Protein AF-A0A2E7MUT1-F1 (afdb_monomer_lite)

Secondary structure (DSSP, 8-state):
--HHHHHHHHHHHHHHHHHHHHHHHHHHHHHH--S-HHHHHHHHHHHHHHHHHHIIIIIS-TTSS-HHHHHHHHHHHHHHHHHHHHHHHHHHHHHTT-

Foldseek 3Di:
DDPVVVVVLVVLLVVLVVVLVVLVVVLVVLVVDPPDDVVSVVVNVVSVVVSVVSCCCRVVCVPPDDPPSVVVVVVVVVVVCCVVVVVVVVVVVVVVVD

Sequence (98 aa):
MSPEEVKHHIKTYIIVFVALMFLTVVTVAISYLDIGVVPGIALGLFVASIKASLVACYFMHLIDERTTIYWTLIATAISFLILIFLPIGAMLAQARVY

Structure (mmCIF, N/CA/C/O backbone):
data_AF-A0A2E7MUT1-F1
#
_entry.id   AF-A0A2E7MUT1-F1
#
loop_
_atom_site.group_PDB
_atom_site.id
_atom_site.type_symbol
_atom_site.label_atom_id
_atom_site.label_alt_id
_atom_site.label_comp_id
_atom_site.label_asym_id
_atom_site.label_entity_id
_atom_site.label_seq_id
_atom_site.pdbx_PDB_ins_code
_atom_site.Cartn_x
_atom_site.Cartn_y
_atom_site.Cartn_z
_atom_site.occupancy
_atom_site.B_iso_or_equiv
_atom_site.auth_seq_id
_atom_site.auth_comp_id
_atom_site.auth_asym_id
_atom_site.auth_atom_id
_atom_site.pdbx_PDB_model_num
ATOM 1 N N . MET A 1 1 ? -19.866 0.295 28.276 1.00 48.03 1 MET A N 1
ATOM 2 C CA . MET A 1 1 ? -20.168 0.347 26.833 1.00 48.03 1 MET A CA 1
ATOM 3 C C . MET A 1 1 ? -21.605 -0.090 26.656 1.00 48.03 1 MET A C 1
ATOM 5 O O . MET A 1 1 ? -21.955 -1.181 27.096 1.00 48.03 1 MET A O 1
ATOM 9 N N . SER A 1 2 ? -22.444 0.798 26.131 1.00 52.97 2 SER A N 1
ATOM 10 C CA . SER A 1 2 ? -23.850 0.510 25.842 1.00 52.97 2 SER A CA 1
ATOM 11 C C . SER A 1 2 ? -23.944 -0.411 24.611 1.00 52.97 2 SER A C 1
ATOM 13 O O . SER A 1 2 ? -23.144 -0.251 23.687 1.00 52.97 2 SER A O 1
ATOM 15 N N . PRO A 1 3 ? -24.889 -1.369 24.541 1.00 61.84 3 PRO A N 1
ATOM 16 C CA . PRO A 1 3 ? -25.063 -2.246 23.374 1.00 61.84 3 PRO A CA 1
ATOM 17 C C . PRO A 1 3 ? -25.303 -1.500 22.042 1.00 61.84 3 PRO A C 1
ATOM 19 O O . PRO A 1 3 ? -25.060 -2.063 20.974 1.00 61.84 3 PRO A O 1
ATOM 22 N N . GLU A 1 4 ? -25.727 -0.234 22.095 1.00 62.22 4 GLU A N 1
ATOM 23 C CA . GLU A 1 4 ? -25.892 0.658 20.936 1.00 62.22 4 GLU A CA 1
ATOM 24 C C . GLU A 1 4 ? -24.546 1.047 20.285 1.00 62.22 4 GLU A C 1
ATOM 26 O O . GLU A 1 4 ? -24.435 1.072 19.059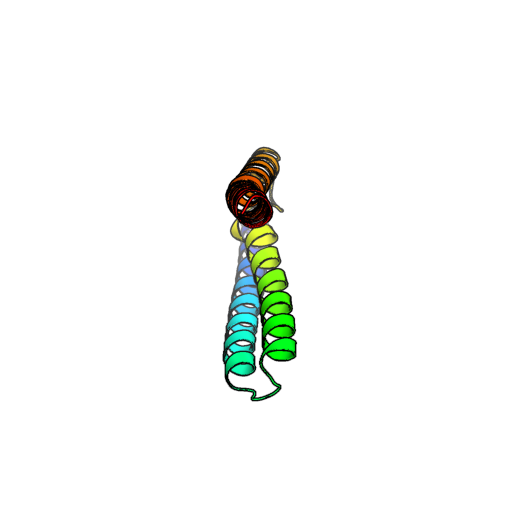 1.00 62.22 4 GLU A O 1
ATOM 31 N N . GLU A 1 5 ? -23.497 1.280 21.084 1.00 57.28 5 GLU A N 1
ATOM 32 C CA . GLU A 1 5 ? -22.176 1.725 20.605 1.00 57.28 5 GLU A CA 1
ATOM 33 C C . GLU A 1 5 ? -21.474 0.600 19.832 1.00 57.28 5 GLU A C 1
ATOM 35 O O . GLU A 1 5 ? -21.014 0.787 18.705 1.00 57.28 5 GLU A O 1
ATOM 40 N N . VAL A 1 6 ? -21.504 -0.621 20.377 1.00 60.62 6 VAL A N 1
ATOM 41 C CA . VAL A 1 6 ? -20.891 -1.819 19.774 1.00 60.62 6 VAL A CA 1
ATOM 42 C C . VAL A 1 6 ? -21.467 -2.115 18.384 1.00 60.62 6 VAL A C 1
ATOM 44 O O . VAL A 1 6 ? -20.737 -2.482 17.459 1.00 60.62 6 VAL A O 1
ATOM 47 N N . LYS A 1 7 ? -22.776 -1.908 18.196 1.00 61.44 7 LYS A N 1
ATOM 48 C CA . LYS A 1 7 ? -23.454 -2.124 16.910 1.00 61.44 7 LYS A CA 1
ATOM 49 C C . LYS A 1 7 ? -22.941 -1.187 15.812 1.00 61.44 7 LYS A C 1
ATOM 51 O O . LYS A 1 7 ? -22.894 -1.590 14.647 1.00 61.44 7 LYS A O 1
ATOM 56 N N . HIS A 1 8 ? -22.548 0.038 16.165 1.00 60.59 8 HIS A N 1
ATOM 57 C CA . HIS A 1 8 ? -22.056 1.022 15.203 1.00 60.59 8 HIS A CA 1
ATOM 58 C C . HIS A 1 8 ? -20.655 0.663 14.684 1.00 60.59 8 HIS A C 1
ATOM 60 O O . HIS A 1 8 ? -20.436 0.666 13.471 1.00 60.59 8 HIS A O 1
ATOM 66 N N . HIS A 1 9 ? -19.745 0.243 15.570 1.00 63.66 9 HIS A N 1
ATOM 67 C CA . HIS A 1 9 ? -18.396 -0.196 15.184 1.00 63.66 9 HIS A CA 1
ATOM 68 C C . HIS A 1 9 ? -18.431 -1.413 14.253 1.00 63.66 9 HIS A C 1
ATOM 70 O O . HIS A 1 9 ? -17.748 -1.430 13.229 1.00 63.66 9 HIS A O 1
ATOM 76 N N . ILE A 1 10 ? -19.292 -2.395 14.545 1.00 68.94 10 ILE A N 1
ATOM 77 C CA . ILE A 1 10 ? -19.442 -3.600 13.716 1.00 68.94 10 ILE A CA 1
ATOM 78 C C . ILE A 1 10 ? -19.966 -3.247 12.317 1.00 68.94 10 ILE A C 1
ATOM 80 O O . ILE A 1 10 ? -19.467 -3.768 11.318 1.00 68.94 10 ILE A O 1
ATOM 84 N N . LYS A 1 11 ? -20.946 -2.338 12.216 1.00 72.38 11 LYS A N 1
ATOM 85 C CA . LYS A 1 11 ? -21.522 -1.934 10.925 1.00 72.38 11 LYS A CA 1
ATOM 86 C C . LYS A 1 11 ? -20.484 -1.246 10.032 1.00 72.38 11 LYS A C 1
ATOM 88 O O . LYS A 1 11 ? -20.406 -1.556 8.843 1.00 72.38 11 LYS A O 1
ATOM 93 N N . THR A 1 12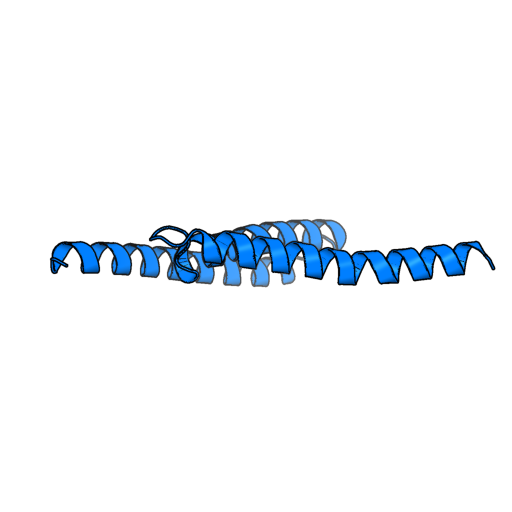 ? -19.665 -0.366 10.606 1.00 73.62 12 THR A N 1
ATOM 94 C CA . THR A 1 12 ? -18.560 0.292 9.895 1.00 73.62 12 THR A CA 1
ATOM 95 C C . THR A 1 12 ? -17.519 -0.724 9.428 1.00 73.62 12 THR A C 1
ATOM 97 O O . THR A 1 12 ? -17.124 -0.702 8.265 1.00 73.62 12 THR A O 1
ATOM 100 N N . TYR A 1 13 ? -17.140 -1.677 10.283 1.00 71.81 13 TYR A N 1
ATOM 101 C CA . TYR A 1 13 ? -16.170 -2.719 9.940 1.00 71.81 13 TYR A CA 1
ATOM 102 C C . TYR A 1 13 ? -16.637 -3.600 8.773 1.00 71.81 13 TYR A C 1
ATOM 104 O O . TYR A 1 13 ? -15.865 -3.894 7.861 1.00 71.81 13 TYR A O 1
ATOM 112 N N . ILE A 1 14 ? -17.923 -3.971 8.754 1.00 78.25 14 ILE A N 1
ATOM 113 C CA . ILE A 1 14 ? -18.518 -4.754 7.662 1.00 78.25 14 ILE A CA 1
ATOM 114 C C . ILE A 1 14 ? -18.548 -3.958 6.351 1.00 78.25 14 ILE A C 1
ATOM 116 O O . ILE A 1 14 ? -18.213 -4.509 5.304 1.00 78.25 14 ILE A O 1
ATOM 120 N N . ILE A 1 15 ? -18.897 -2.668 6.383 1.00 83.44 15 ILE A N 1
ATOM 121 C CA . ILE A 1 15 ? -18.882 -1.812 5.183 1.00 83.44 15 ILE A CA 1
ATOM 122 C C . ILE A 1 15 ? -17.475 -1.739 4.579 1.00 83.44 15 ILE A C 1
ATOM 124 O O . ILE A 1 15 ? -17.305 -1.905 3.371 1.00 83.44 15 ILE A O 1
ATOM 128 N N . VAL A 1 16 ? -16.459 -1.539 5.417 1.00 83.75 16 VAL A N 1
ATOM 129 C CA . VAL A 1 16 ? -15.056 -1.466 4.984 1.00 83.75 16 VAL A CA 1
ATOM 130 C C . VAL A 1 16 ? -14.592 -2.821 4.457 1.00 83.75 16 VAL A C 1
ATOM 132 O O . VAL A 1 16 ? -13.933 -2.876 3.424 1.00 83.75 16 VAL A O 1
ATOM 135 N N . PHE A 1 17 ? -14.968 -3.922 5.110 1.00 82.06 17 PHE A N 1
ATOM 136 C CA . PHE A 1 17 ? -14.657 -5.272 4.641 1.00 82.06 17 PHE A CA 1
ATOM 137 C C . PHE A 1 17 ? -15.205 -5.534 3.230 1.00 82.06 17 PHE A C 1
ATOM 139 O O . PHE A 1 17 ? -14.477 -6.017 2.361 1.00 82.06 17 PHE A O 1
ATOM 146 N N . VAL A 1 18 ? -16.460 -5.153 2.972 1.00 88.19 18 VAL A N 1
ATOM 147 C CA . VAL A 1 18 ? -17.074 -5.267 1.641 1.00 88.19 18 VAL A CA 1
ATOM 148 C C . VAL A 1 18 ? -16.360 -4.368 0.628 1.00 88.19 18 VAL A C 1
ATOM 150 O O . VAL A 1 18 ? -16.066 -4.818 -0.480 1.00 88.19 18 VAL A O 1
ATOM 153 N N . ALA A 1 19 ? -16.005 -3.135 1.006 1.00 88.31 19 ALA A N 1
ATOM 154 C CA . ALA A 1 19 ? -15.226 -2.243 0.148 1.00 88.31 19 ALA A CA 1
ATOM 155 C C . ALA A 1 19 ? -13.857 -2.851 -0.213 1.00 88.31 19 ALA A C 1
ATOM 157 O O . ALA A 1 19 ? -13.480 -2.875 -1.382 1.00 88.31 19 ALA A O 1
ATOM 158 N N . LEU A 1 20 ? -13.130 -3.416 0.754 1.00 87.56 20 LEU A N 1
ATOM 159 C CA . LEU A 1 20 ? -11.843 -4.082 0.522 1.00 87.56 20 LEU A CA 1
ATOM 160 C C . LEU A 1 20 ? -11.973 -5.301 -0.393 1.00 87.56 20 LEU A C 1
ATOM 162 O O . LEU A 1 20 ? -11.106 -5.530 -1.243 1.00 87.56 20 LEU A O 1
ATOM 166 N N . MET A 1 21 ? -13.042 -6.081 -0.238 1.00 88.00 21 MET A N 1
ATOM 167 C CA . MET A 1 21 ? -13.332 -7.213 -1.115 1.00 88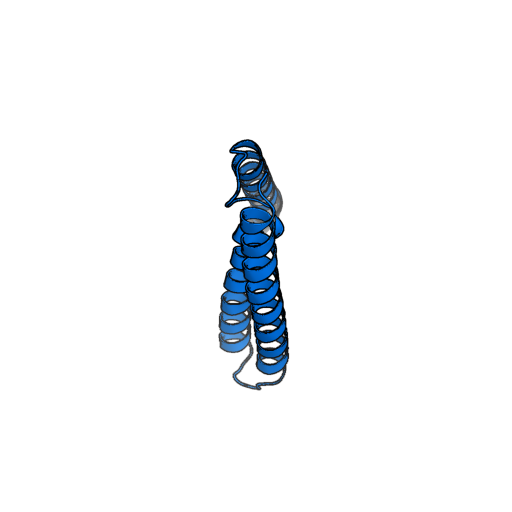.00 21 MET A CA 1
ATOM 168 C C . MET A 1 21 ? -13.562 -6.736 -2.553 1.00 88.00 21 MET A C 1
ATOM 170 O O . MET A 1 21 ? -12.930 -7.253 -3.473 1.00 88.00 21 MET A O 1
ATOM 174 N N . PHE A 1 22 ? -14.369 -5.688 -2.740 1.00 91.44 22 PHE A N 1
ATOM 175 C CA . PHE A 1 22 ? -14.593 -5.071 -4.046 1.00 91.44 22 PHE A CA 1
ATOM 176 C C . PHE A 1 22 ? -13.290 -4.547 -4.668 1.00 91.44 22 PHE A C 1
ATOM 178 O O . PHE A 1 22 ? -12.967 -4.907 -5.798 1.00 91.44 22 PHE A O 1
ATOM 185 N N . LEU A 1 23 ? -12.484 -3.785 -3.918 1.00 88.00 23 LEU A N 1
ATOM 186 C CA . LEU A 1 23 ? -11.185 -3.292 -4.393 1.00 88.00 23 LEU A CA 1
ATOM 187 C C . LEU A 1 23 ? -10.241 -4.437 -4.792 1.00 88.00 23 LEU A C 1
ATOM 189 O O . LEU A 1 23 ? -9.466 -4.293 -5.731 1.00 88.00 23 LEU A O 1
ATOM 193 N N . THR A 1 24 ? -10.319 -5.587 -4.118 1.00 89.69 24 THR A N 1
ATOM 194 C CA . THR A 1 24 ? -9.518 -6.771 -4.467 1.00 89.69 24 THR A CA 1
ATOM 195 C C . THR A 1 24 ? -9.928 -7.346 -5.820 1.00 89.69 24 THR A C 1
ATOM 197 O O . THR A 1 24 ? -9.068 -7.620 -6.658 1.00 89.69 24 THR A O 1
ATOM 200 N N . VAL A 1 25 ? -11.232 -7.474 -6.068 1.00 91.69 25 VAL A N 1
ATOM 201 C CA . VAL A 1 25 ? -11.746 -7.900 -7.377 1.00 91.69 25 VAL A CA 1
ATOM 202 C C . VAL A 1 25 ? -11.311 -6.916 -8.461 1.00 91.69 25 VAL A C 1
ATOM 204 O O . VAL A 1 25 ? -10.839 -7.342 -9.511 1.00 91.69 25 VAL A O 1
ATOM 207 N N . VAL A 1 26 ? -11.371 -5.610 -8.182 1.00 88.00 26 VAL A N 1
ATOM 208 C CA . VAL A 1 26 ? -10.903 -4.566 -9.105 1.00 88.00 26 VAL A CA 1
ATOM 209 C C . VAL A 1 26 ? -9.410 -4.716 -9.411 1.00 88.00 26 VAL A C 1
ATOM 211 O O . VAL A 1 26 ? -9.040 -4.683 -10.579 1.00 88.00 26 VAL A O 1
ATOM 214 N N . THR A 1 27 ? -8.545 -4.947 -8.416 1.00 87.69 27 THR A N 1
ATOM 215 C CA . THR A 1 27 ? -7.105 -5.159 -8.676 1.00 87.69 27 THR A CA 1
ATOM 216 C C . THR A 1 27 ? -6.830 -6.386 -9.539 1.00 87.69 27 THR A C 1
ATOM 218 O O . THR A 1 27 ? -5.978 -6.338 -10.422 1.00 87.69 27 THR A O 1
ATOM 221 N N . VAL A 1 28 ? -7.576 -7.471 -9.324 1.00 88.31 28 VAL A N 1
ATOM 222 C CA . VAL A 1 28 ? -7.458 -8.685 -10.137 1.00 88.31 28 VAL A CA 1
ATOM 223 C C . VAL A 1 28 ? -7.956 -8.422 -11.561 1.00 88.31 28 VAL A C 1
ATOM 225 O O . VAL A 1 28 ? -7.293 -8.812 -12.514 1.00 88.31 28 VAL A O 1
ATOM 228 N N . ALA A 1 29 ? -9.063 -7.693 -11.726 1.00 86.94 29 ALA A N 1
ATOM 229 C CA . ALA A 1 29 ? -9.587 -7.308 -13.036 1.00 86.94 29 ALA A CA 1
ATOM 230 C C . ALA A 1 29 ? -8.619 -6.402 -13.814 1.00 86.94 29 ALA A C 1
ATOM 232 O O . ALA A 1 29 ? -8.420 -6.610 -15.007 1.00 86.94 29 ALA A O 1
ATOM 233 N N . ILE A 1 30 ? -7.965 -5.449 -13.140 1.00 84.38 30 ILE A N 1
ATOM 234 C CA . ILE A 1 30 ? -6.916 -4.609 -13.741 1.00 84.38 30 ILE A CA 1
ATOM 235 C C . ILE A 1 30 ? -5.763 -5.473 -14.261 1.00 84.38 30 ILE A C 1
ATOM 237 O O . ILE A 1 30 ? -5.256 -5.198 -15.341 1.00 84.38 30 ILE A O 1
ATOM 241 N N . SER A 1 31 ? -5.394 -6.546 -13.553 1.00 81.38 31 SER A N 1
ATOM 242 C CA . SER A 1 31 ? -4.353 -7.477 -14.011 1.00 81.38 31 SER A CA 1
ATOM 243 C C . SER A 1 31 ? -4.741 -8.283 -15.259 1.00 81.38 31 SER A C 1
ATOM 245 O O . SER A 1 31 ? -3.852 -8.841 -15.897 1.00 81.38 31 SER A O 1
ATOM 247 N N . TYR A 1 32 ? -6.032 -8.375 -15.593 1.00 83.31 32 TYR A N 1
ATOM 248 C CA . TYR A 1 32 ? -6.519 -9.026 -16.815 1.00 83.31 32 TYR A CA 1
ATOM 249 C C . TYR A 1 32 ? -6.755 -8.046 -17.969 1.00 83.31 32 TYR A C 1
ATOM 251 O O . TYR A 1 32 ? -6.910 -8.474 -19.111 1.00 83.31 32 TYR A O 1
ATOM 259 N N . LEU A 1 33 ? -6.810 -6.741 -17.692 1.00 81.56 33 LEU A N 1
ATOM 260 C CA . LEU A 1 33 ? -6.941 -5.722 -18.724 1.00 81.56 33 LEU A CA 1
ATOM 261 C C . LEU A 1 33 ? -5.581 -5.498 -19.386 1.00 81.56 33 LEU A C 1
ATOM 263 O O . LEU A 1 33 ? -4.627 -5.061 -18.746 1.00 81.56 33 LEU A O 1
ATOM 267 N N . ASP A 1 34 ? -5.510 -5.734 -20.692 1.00 76.19 34 ASP A N 1
ATOM 268 C CA . ASP A 1 34 ? -4.295 -5.544 -21.489 1.00 76.19 34 ASP A CA 1
ATOM 269 C C . ASP A 1 34 ? -4.138 -4.068 -21.915 1.00 76.19 34 ASP A C 1
ATOM 271 O O . ASP A 1 34 ? -4.068 -3.708 -23.087 1.00 76.19 34 ASP A O 1
ATOM 275 N N . ILE A 1 35 ? -4.167 -3.171 -20.926 1.00 73.94 35 ILE A N 1
ATOM 276 C CA . ILE A 1 35 ? -4.038 -1.709 -21.085 1.00 73.94 35 ILE A CA 1
ATOM 277 C C . ILE A 1 35 ? -2.576 -1.259 -21.248 1.00 73.94 35 ILE A C 1
ATOM 279 O O . ILE A 1 35 ? -2.310 -0.070 -21.421 1.00 73.94 35 ILE A O 1
ATOM 283 N N . GLY A 1 36 ? -1.630 -2.204 -21.230 1.00 78.12 36 GLY A N 1
ATOM 284 C CA . GLY A 1 36 ? -0.189 -1.972 -21.280 1.00 78.12 36 GLY A CA 1
ATOM 285 C C . GLY A 1 36 ? 0.467 -1.991 -19.896 1.00 78.12 36 GLY A C 1
ATOM 286 O O . GLY A 1 36 ? -0.123 -1.596 -18.891 1.00 78.12 36 GLY A O 1
ATOM 287 N N . VAL A 1 37 ? 1.727 -2.436 -19.850 1.00 78.50 37 VAL A N 1
ATOM 288 C CA . VAL A 1 37 ? 2.470 -2.704 -18.602 1.00 78.50 37 VAL A CA 1
ATOM 289 C C . VAL A 1 37 ? 2.555 -1.470 -17.698 1.00 78.50 37 VAL A C 1
ATOM 291 O O . VAL A 1 37 ? 2.243 -1.540 -16.514 1.00 78.50 37 VAL A O 1
ATOM 294 N N . VAL A 1 38 ? 2.936 -0.316 -18.249 1.00 84.00 38 VAL A N 1
ATOM 295 C CA . VAL A 1 38 ? 3.129 0.925 -17.478 1.00 84.00 38 VAL A CA 1
ATOM 296 C C . VAL A 1 38 ? 1.816 1.473 -16.887 1.00 84.00 38 VAL A C 1
ATOM 298 O O . VAL A 1 38 ? 1.758 1.656 -15.668 1.00 84.00 38 VAL A O 1
ATOM 301 N N . PRO A 1 39 ? 0.749 1.719 -17.676 1.00 85.12 39 PRO A N 1
ATOM 302 C CA . PRO A 1 39 ? -0.522 2.198 -17.126 1.00 85.12 39 PRO A CA 1
ATOM 303 C C . PRO A 1 39 ? -1.211 1.159 -16.229 1.00 85.12 39 PRO A C 1
ATOM 305 O O . PRO A 1 39 ? -1.822 1.550 -15.236 1.00 85.12 39 PRO A O 1
ATOM 308 N N . GLY A 1 40 ? -1.064 -0.143 -16.506 1.00 85.38 40 GLY A N 1
ATOM 309 C CA . GLY A 1 40 ? -1.566 -1.216 -15.642 1.00 85.38 40 GLY A CA 1
ATOM 310 C C . GLY A 1 40 ? -0.905 -1.221 -14.259 1.00 85.38 40 GLY A C 1
ATOM 311 O O . GLY A 1 40 ? -1.601 -1.291 -13.246 1.00 85.38 40 GLY A O 1
ATOM 312 N N . ILE A 1 41 ? 0.423 -1.049 -14.196 1.00 86.88 41 ILE A N 1
ATOM 313 C CA . ILE A 1 41 ? 1.158 -0.914 -12.927 1.00 86.88 41 ILE A CA 1
ATOM 314 C C . ILE A 1 41 ? 0.723 0.349 -12.173 1.00 86.88 41 ILE A C 1
ATOM 316 O O . ILE A 1 41 ? 0.481 0.283 -10.968 1.00 86.88 41 ILE A O 1
ATOM 320 N N . ALA A 1 42 ? 0.586 1.489 -12.860 1.00 88.38 42 ALA A N 1
ATOM 321 C CA . ALA A 1 42 ? 0.169 2.742 -12.229 1.00 88.38 42 ALA A CA 1
ATOM 322 C C . ALA A 1 42 ? -1.239 2.639 -11.612 1.00 88.38 42 ALA A C 1
ATOM 324 O O . ALA A 1 42 ? -1.439 3.008 -10.453 1.00 88.38 42 ALA A O 1
ATOM 325 N N . LEU A 1 43 ? -2.202 2.077 -12.352 1.00 87.88 43 LEU A N 1
ATOM 326 C CA . LEU A 1 43 ? -3.557 1.808 -11.859 1.00 87.88 43 LEU A CA 1
ATOM 327 C C . LEU A 1 43 ? -3.562 0.794 -10.710 1.00 87.88 43 LEU A C 1
ATOM 329 O O . LEU A 1 43 ? -4.238 1.008 -9.704 1.00 87.88 43 LEU A O 1
ATOM 333 N N . GLY A 1 44 ? -2.784 -0.284 -10.827 1.00 87.56 44 GLY A N 1
ATOM 334 C CA . GLY A 1 44 ? -2.647 -1.297 -9.783 1.00 87.56 44 GLY A CA 1
ATOM 335 C C . GLY A 1 44 ? -2.117 -0.716 -8.471 1.00 87.56 44 GLY A C 1
ATOM 336 O O . GLY A 1 44 ? -2.709 -0.944 -7.416 1.00 87.56 44 GLY A O 1
ATOM 337 N N . LEU A 1 45 ? -1.056 0.096 -8.532 1.00 88.69 45 LEU A N 1
ATOM 338 C CA . LEU A 1 45 ? -0.487 0.789 -7.370 1.00 88.69 45 LEU A CA 1
ATOM 339 C C . LEU A 1 45 ? -1.464 1.791 -6.750 1.00 88.69 45 LEU A C 1
ATOM 341 O O . LEU A 1 45 ? -1.535 1.903 -5.524 1.00 88.69 45 LEU A O 1
ATOM 345 N N . PHE A 1 46 ? -2.241 2.494 -7.575 1.00 90.81 46 PHE A N 1
ATOM 346 C CA . PHE A 1 46 ? -3.261 3.422 -7.096 1.00 90.81 46 PHE A CA 1
ATOM 347 C C . PHE A 1 46 ? -4.343 2.695 -6.286 1.00 90.81 46 PHE A C 1
ATOM 349 O O . PHE A 1 46 ? -4.603 3.052 -5.135 1.00 90.81 46 PHE A O 1
ATOM 356 N N . VAL A 1 47 ? -4.919 1.620 -6.834 1.00 89.94 47 VAL A N 1
ATOM 357 C CA . VAL A 1 47 ? -5.946 0.837 -6.128 1.00 89.94 47 VAL A CA 1
ATOM 358 C C . VAL A 1 47 ? -5.362 0.143 -4.892 1.00 89.94 47 VAL A C 1
ATOM 360 O O . VAL A 1 47 ? -6.004 0.120 -3.838 1.00 89.94 47 VAL A O 1
ATOM 363 N N . ALA A 1 48 ? -4.129 -0.367 -4.975 1.00 88.00 48 ALA A N 1
ATOM 364 C CA . ALA A 1 48 ? -3.432 -0.964 -3.837 1.00 88.00 48 ALA A CA 1
ATOM 365 C C . ALA A 1 48 ? -3.218 0.040 -2.691 1.00 88.00 48 ALA A C 1
ATOM 367 O O . ALA A 1 48 ? -3.431 -0.314 -1.531 1.00 88.00 48 ALA A O 1
ATOM 368 N N . SER A 1 49 ? -2.872 1.293 -3.006 1.00 87.88 49 SER A N 1
ATOM 369 C CA . SER A 1 49 ? -2.703 2.361 -2.010 1.00 87.88 49 SER A CA 1
ATOM 370 C C . SER A 1 49 ? -4.011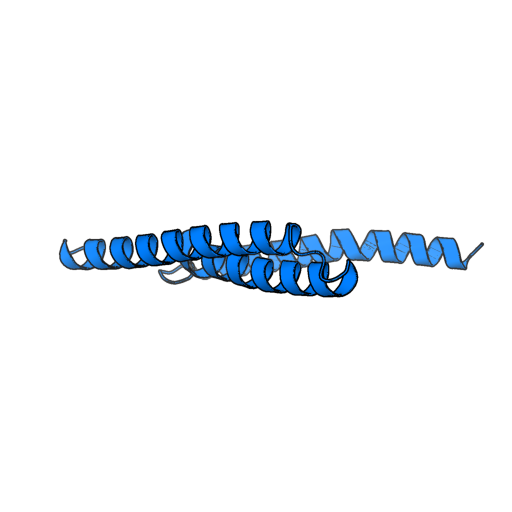 2.658 -1.280 1.00 87.88 49 SER A C 1
ATOM 372 O O . SER A 1 49 ? -4.031 2.690 -0.052 1.00 87.88 49 SER A O 1
ATOM 374 N N . ILE A 1 50 ? -5.127 2.776 -2.011 1.00 88.81 50 ILE A N 1
ATOM 375 C CA . ILE A 1 50 ? -6.452 2.985 -1.405 1.00 88.81 50 ILE A CA 1
ATOM 376 C C . ILE A 1 50 ? -6.809 1.812 -0.484 1.00 88.81 50 ILE A C 1
ATOM 378 O O . ILE A 1 50 ? -7.214 2.019 0.660 1.00 88.81 50 ILE A O 1
ATOM 382 N N . LYS A 1 51 ? -6.615 0.571 -0.947 1.00 86.56 51 LYS A N 1
ATOM 383 C CA . LYS A 1 51 ? -6.884 -0.630 -0.147 1.00 86.56 51 LYS A CA 1
ATOM 384 C C . LYS A 1 51 ? -6.057 -0.641 1.145 1.00 86.56 51 LYS A C 1
ATOM 386 O O . LYS A 1 51 ? -6.610 -0.893 2.214 1.00 86.56 51 LYS A O 1
ATOM 391 N N . ALA A 1 52 ? -4.762 -0.330 1.061 1.00 83.81 52 ALA A N 1
ATOM 392 C CA . ALA A 1 52 ? -3.873 -0.249 2.218 1.00 83.81 52 ALA A CA 1
ATOM 393 C C . ALA A 1 52 ? -4.314 0.837 3.214 1.00 83.81 52 ALA A C 1
ATOM 395 O O . ALA A 1 52 ? -4.332 0.582 4.417 1.00 83.81 52 ALA A O 1
ATOM 396 N N . SER A 1 53 ? -4.748 2.008 2.731 1.00 83.12 53 SER A N 1
ATOM 397 C CA . SER A 1 53 ? -5.285 3.075 3.583 1.00 83.12 53 SER A CA 1
ATOM 398 C C . SER A 1 53 ? -6.574 2.667 4.298 1.00 83.12 53 SER A C 1
ATOM 400 O O . SER A 1 53 ? -6.702 2.935 5.489 1.00 83.12 53 SER A O 1
ATOM 402 N N . LEU A 1 54 ? -7.513 1.978 3.630 1.00 81.50 54 LEU A N 1
ATOM 403 C CA . LEU A 1 54 ? -8.722 1.472 4.297 1.00 81.50 54 LEU A CA 1
ATOM 404 C C . LEU A 1 54 ? -8.387 0.436 5.382 1.00 81.50 54 LEU A C 1
ATOM 406 O O . LEU A 1 54 ? -8.971 0.481 6.463 1.00 81.50 54 LEU A O 1
ATOM 410 N N . VAL A 1 55 ? -7.437 -0.472 5.129 1.00 82.69 55 VAL A N 1
ATOM 411 C CA . VAL A 1 55 ? -6.979 -1.437 6.146 1.00 82.69 55 VAL A CA 1
ATOM 412 C C . VAL A 1 55 ? -6.348 -0.708 7.335 1.00 82.69 55 VAL A C 1
ATOM 414 O O . VAL A 1 55 ? -6.707 -0.991 8.476 1.00 82.69 55 VAL A O 1
ATOM 417 N N . ALA A 1 56 ? -5.464 0.261 7.088 1.00 77.06 56 ALA A N 1
ATOM 418 C CA . ALA A 1 56 ? -4.820 1.029 8.149 1.00 77.06 56 ALA A CA 1
ATOM 419 C C . ALA A 1 56 ? -5.843 1.827 8.977 1.00 77.06 56 ALA A C 1
ATOM 421 O O . ALA A 1 56 ? -5.877 1.706 10.196 1.00 77.06 56 ALA A O 1
ATOM 422 N N . CYS A 1 57 ? -6.731 2.589 8.337 1.00 72.25 57 CYS A N 1
ATOM 423 C CA . CYS A 1 57 ? -7.685 3.442 9.047 1.00 72.25 57 CYS A CA 1
ATOM 424 C C . CYS A 1 57 ? -8.725 2.655 9.860 1.00 72.25 57 CYS A C 1
ATOM 426 O O . CYS A 1 57 ? -9.077 3.082 10.958 1.00 72.25 57 CYS A O 1
ATOM 428 N N . TYR A 1 58 ? -9.219 1.523 9.344 1.00 70.62 58 TYR A N 1
ATOM 429 C CA . TYR A 1 58 ? -10.361 0.821 9.941 1.00 70.62 58 TYR A CA 1
ATOM 430 C C . TYR A 1 58 ? -10.005 -0.480 10.664 1.00 70.62 58 TYR A C 1
ATOM 432 O O . TYR A 1 58 ? -10.573 -0.736 11.719 1.00 70.62 58 TYR A O 1
ATOM 440 N N . PHE A 1 59 ? -9.083 -1.297 10.140 1.00 65.12 59 PHE A N 1
ATOM 441 C CA . PHE A 1 59 ? -8.733 -2.595 10.742 1.00 65.12 59 PHE A CA 1
ATOM 442 C C . PHE A 1 59 ? -7.603 -2.492 11.769 1.00 65.12 59 PHE A C 1
ATOM 444 O O . PHE A 1 59 ? -7.568 -3.270 12.718 1.00 65.12 59 PHE A O 1
ATOM 451 N N . MET A 1 60 ? -6.691 -1.527 11.616 1.00 64.94 60 MET A N 1
ATOM 452 C CA . MET A 1 60 ? -5.612 -1.281 12.587 1.00 64.94 60 MET A CA 1
ATOM 453 C C . MET A 1 60 ? -6.013 -0.321 13.720 1.00 64.94 60 MET A C 1
ATOM 455 O O . MET A 1 60 ? -5.146 0.232 14.390 1.00 64.94 60 MET A O 1
ATOM 459 N N . HIS A 1 61 ? -7.318 -0.144 13.963 1.00 60.00 61 HIS A N 1
ATOM 460 C CA . HIS A 1 61 ? -7.854 0.614 15.106 1.00 60.00 61 HIS A CA 1
ATOM 461 C C . HIS A 1 61 ? -7.417 2.095 15.158 1.00 60.00 61 HIS A C 1
ATOM 463 O O . HIS A 1 61 ? -7.490 2.727 16.205 1.00 60.00 61 HIS A O 1
ATOM 469 N N . LEU A 1 62 ? -6.989 2.684 14.031 1.00 57.53 62 LEU A N 1
ATOM 470 C CA . LEU A 1 62 ? -6.508 4.075 13.968 1.00 57.53 62 LEU A CA 1
ATOM 471 C C . LEU A 1 62 ? -7.582 5.110 14.348 1.00 57.53 62 LEU A C 1
ATOM 473 O O . LEU A 1 62 ? -7.247 6.194 14.820 1.00 57.53 62 LEU A O 1
ATOM 477 N N . ILE A 1 63 ? -8.857 4.792 14.110 1.00 52.28 63 ILE A N 1
ATOM 478 C CA . ILE A 1 63 ? -9.981 5.717 14.302 1.00 52.28 63 ILE A CA 1
ATOM 479 C C . ILE A 1 63 ? -10.546 5.708 15.731 1.00 52.28 63 ILE A C 1
ATOM 481 O O . ILE A 1 63 ? -11.280 6.619 16.095 1.00 52.28 63 ILE A O 1
ATOM 485 N N . ASP A 1 64 ? -10.198 4.699 16.532 1.00 55.84 64 ASP A N 1
ATOM 486 C CA . ASP A 1 64 ? -10.851 4.389 17.812 1.00 55.84 64 ASP A CA 1
ATOM 487 C C . ASP A 1 64 ? -9.849 4.410 18.990 1.00 55.84 64 ASP A C 1
ATOM 489 O O . ASP A 1 64 ? -10.057 3.777 20.012 1.00 55.84 64 ASP A O 1
ATOM 493 N N . GLU A 1 65 ? -8.783 5.217 18.848 1.00 51.69 65 GLU A N 1
ATOM 494 C CA . GLU A 1 65 ? -7.746 5.563 19.843 1.00 51.69 65 GLU A CA 1
ATOM 495 C C . GLU A 1 65 ? -6.428 4.754 19.774 1.00 51.69 65 GLU A C 1
ATOM 497 O O . GLU A 1 65 ? -6.416 3.554 19.518 1.00 51.69 65 GLU A O 1
ATOM 502 N N . ARG A 1 66 ? -5.319 5.459 20.106 1.00 54.75 66 ARG A N 1
ATOM 503 C CA . ARG A 1 66 ? -3.914 5.048 20.400 1.00 54.75 66 ARG A CA 1
ATOM 504 C C . ARG A 1 66 ? -2.884 5.590 19.388 1.00 54.75 66 ARG A C 1
ATOM 506 O O . ARG A 1 66 ? -2.375 4.873 18.531 1.00 54.75 66 ARG A O 1
ATOM 513 N N . THR A 1 67 ? -2.474 6.848 19.597 1.00 57.41 67 THR A N 1
ATOM 514 C CA . THR A 1 67 ? -1.312 7.549 18.994 1.00 57.41 67 THR A CA 1
ATOM 515 C C . THR A 1 67 ? -0.069 6.666 18.772 1.00 57.41 67 THR A C 1
ATOM 517 O O . THR A 1 67 ? 0.656 6.850 17.796 1.00 57.41 67 THR A O 1
ATOM 520 N N . THR A 1 68 ? 0.168 5.669 19.629 1.00 59.66 68 THR A N 1
ATOM 521 C CA . THR A 1 68 ? 1.261 4.688 19.517 1.00 59.66 68 THR A CA 1
ATOM 522 C C . THR A 1 68 ? 1.236 3.873 18.216 1.00 59.66 68 THR A C 1
ATOM 524 O O . THR A 1 68 ? 2.297 3.574 17.665 1.00 59.66 68 THR A O 1
ATOM 527 N N . ILE A 1 69 ? 0.055 3.531 17.685 1.00 69.19 69 ILE A N 1
ATOM 528 C CA . ILE A 1 69 ? -0.045 2.784 16.422 1.00 69.19 69 ILE A CA 1
ATOM 529 C C . ILE A 1 69 ? 0.432 3.656 15.258 1.00 69.19 69 ILE A C 1
ATOM 531 O O . ILE A 1 69 ? 1.220 3.194 14.444 1.00 69.19 69 ILE A O 1
ATOM 535 N N . TYR A 1 70 ? 0.065 4.939 15.223 1.00 69.19 70 TYR A N 1
ATOM 536 C CA . TYR A 1 70 ? 0.517 5.857 14.171 1.00 69.19 70 TYR A CA 1
ATOM 537 C C . TYR A 1 70 ? 2.045 6.029 14.178 1.00 69.19 70 TYR A C 1
ATOM 539 O O . TYR A 1 70 ? 2.687 5.985 13.130 1.00 69.19 70 TYR A O 1
ATOM 547 N N . TRP A 1 71 ? 2.643 6.140 15.370 1.00 71.25 71 TRP A N 1
ATOM 548 C CA . TRP A 1 71 ? 4.098 6.208 15.537 1.00 71.25 71 TRP A CA 1
ATOM 549 C C . TRP A 1 71 ? 4.816 4.937 15.080 1.00 71.25 71 TRP A C 1
ATOM 551 O O . TRP A 1 71 ? 5.828 5.031 14.391 1.00 71.25 71 TRP A O 1
ATOM 561 N N . THR A 1 72 ? 4.302 3.755 15.428 1.00 73.44 72 THR A N 1
ATOM 562 C CA . THR A 1 72 ? 4.899 2.477 14.995 1.00 73.44 72 THR A CA 1
ATOM 563 C C . THR A 1 72 ? 4.734 2.241 13.492 1.00 73.44 72 THR A C 1
ATOM 565 O O . THR A 1 72 ? 5.662 1.745 12.853 1.00 73.44 72 THR A O 1
ATOM 568 N N . LEU A 1 73 ? 3.615 2.669 12.899 1.00 76.94 73 LEU A N 1
ATOM 569 C CA . LEU A 1 73 ? 3.389 2.660 11.449 1.00 76.94 73 LEU A CA 1
ATOM 570 C C . LEU A 1 73 ? 4.375 3.576 10.718 1.00 76.94 73 LEU A C 1
ATOM 572 O O . LEU A 1 73 ? 5.016 3.141 9.764 1.00 76.94 73 LEU A O 1
ATOM 576 N N . ILE A 1 74 ? 4.552 4.814 11.195 1.00 78.81 74 ILE A N 1
ATOM 577 C CA . ILE A 1 74 ? 5.533 5.759 10.644 1.00 78.81 74 ILE A CA 1
ATOM 578 C C . ILE A 1 74 ? 6.953 5.211 10.792 1.00 78.81 74 ILE A C 1
ATOM 580 O O . ILE A 1 74 ? 7.707 5.221 9.823 1.00 78.81 74 ILE A O 1
ATOM 584 N N . ALA A 1 75 ? 7.318 4.705 11.973 1.00 82.88 75 ALA A N 1
ATOM 585 C CA . ALA A 1 75 ? 8.641 4.133 12.207 1.00 82.88 75 ALA A CA 1
ATOM 586 C C . ALA A 1 75 ? 8.914 2.965 11.248 1.00 82.88 75 ALA A C 1
ATOM 588 O O . ALA A 1 75 ? 9.967 2.919 10.620 1.00 82.88 75 ALA A O 1
ATOM 589 N N . THR A 1 76 ? 7.935 2.076 11.062 1.00 83.31 76 THR A N 1
ATOM 590 C CA . THR A 1 76 ? 8.048 0.935 10.146 1.00 83.31 76 THR A CA 1
ATOM 591 C C . THR A 1 76 ? 8.142 1.391 8.690 1.00 83.31 76 THR A C 1
ATOM 593 O O . THR A 1 76 ? 8.974 0.875 7.949 1.00 83.31 76 THR A O 1
ATOM 596 N N . ALA A 1 77 ? 7.354 2.388 8.275 1.00 84.38 77 ALA A N 1
ATOM 597 C CA . ALA A 1 77 ? 7.423 2.960 6.931 1.00 84.38 77 ALA A CA 1
ATOM 598 C C . ALA A 1 77 ? 8.790 3.608 6.656 1.00 84.38 77 ALA A C 1
ATOM 600 O O . ALA A 1 77 ? 9.383 3.371 5.606 1.00 84.38 77 ALA A O 1
ATOM 601 N N . ILE A 1 78 ? 9.329 4.370 7.613 1.00 88.06 78 ILE A N 1
ATOM 602 C CA . ILE A 1 78 ? 10.664 4.974 7.510 1.00 88.06 78 ILE A CA 1
ATOM 603 C C . ILE A 1 78 ? 11.737 3.885 7.428 1.00 88.06 78 ILE A C 1
ATOM 605 O O . ILE A 1 78 ? 12.568 3.920 6.522 1.00 88.06 78 ILE A O 1
ATOM 609 N N . SER A 1 79 ? 11.711 2.893 8.323 1.00 85.31 79 SER A N 1
ATOM 610 C CA . SER A 1 79 ? 12.656 1.771 8.289 1.00 85.31 79 SER A CA 1
ATOM 611 C C . SER A 1 79 ? 12.584 1.002 6.969 1.00 85.31 79 SER A C 1
ATOM 613 O O . SER A 1 79 ? 13.623 0.660 6.409 1.00 85.31 79 SER A O 1
ATOM 615 N N . PHE A 1 80 ? 11.383 0.777 6.434 1.00 88.94 80 PHE A N 1
ATOM 616 C CA . PHE A 1 80 ? 11.181 0.117 5.147 1.00 88.94 80 PHE A CA 1
ATOM 617 C C . PHE A 1 80 ? 11.776 0.921 3.984 1.00 88.94 80 PHE A C 1
ATOM 619 O O . PHE A 1 80 ? 12.487 0.361 3.151 1.00 88.94 80 PHE A O 1
ATOM 626 N N . LEU A 1 81 ? 11.556 2.241 3.952 1.00 89.06 81 LEU A N 1
ATOM 627 C CA . LEU A 1 81 ? 12.155 3.115 2.941 1.00 89.06 81 LEU A CA 1
ATOM 628 C C . LEU A 1 81 ? 13.683 3.115 3.041 1.00 89.06 81 LEU A C 1
ATOM 630 O O . LEU A 1 81 ? 14.352 2.971 2.023 1.00 89.06 81 LEU A O 1
ATOM 634 N N . ILE A 1 82 ? 14.249 3.205 4.248 1.00 89.25 82 ILE A N 1
ATOM 635 C CA . ILE A 1 82 ? 15.704 3.128 4.445 1.00 89.25 82 ILE A CA 1
ATOM 636 C C . ILE A 1 82 ? 16.246 1.804 3.894 1.00 89.25 82 ILE A C 1
ATOM 638 O O . ILE A 1 82 ? 17.214 1.812 3.138 1.00 89.25 82 ILE A O 1
ATOM 642 N N . LEU A 1 83 ? 15.603 0.677 4.212 1.00 86.75 83 LEU A N 1
ATOM 643 C CA . LEU A 1 83 ? 16.035 -0.646 3.755 1.00 86.75 83 LEU A CA 1
ATOM 644 C C . LEU A 1 83 ? 15.926 -0.847 2.241 1.00 86.75 83 LEU A C 1
ATOM 646 O O . LEU A 1 83 ? 16.688 -1.640 1.703 1.00 86.75 83 LEU A O 1
ATOM 650 N N . ILE A 1 84 ? 15.026 -0.149 1.544 1.00 87.25 84 ILE A N 1
ATOM 651 C CA . ILE A 1 84 ? 14.945 -0.200 0.076 1.00 87.25 84 ILE A CA 1
ATOM 652 C C . ILE A 1 84 ? 15.938 0.771 -0.569 1.00 87.25 84 ILE A C 1
ATOM 654 O O . ILE A 1 84 ? 16.709 0.383 -1.447 1.00 87.25 84 ILE A O 1
ATOM 658 N N . PHE A 1 85 ? 15.943 2.037 -0.151 1.00 88.81 85 PHE A N 1
ATOM 659 C CA . PHE A 1 85 ? 16.701 3.086 -0.833 1.00 88.81 85 PHE A CA 1
ATOM 660 C C . PHE A 1 85 ? 18.203 3.047 -0.531 1.00 88.81 85 PHE A C 1
ATOM 662 O O . PHE A 1 85 ? 18.995 3.384 -1.410 1.00 88.81 85 PHE A O 1
ATOM 669 N N . LEU A 1 86 ? 18.620 2.607 0.661 1.00 88.81 86 LEU A N 1
ATOM 670 C CA . LEU A 1 86 ? 20.034 2.512 1.031 1.00 88.81 86 LEU A CA 1
ATOM 671 C C . LEU A 1 86 ? 20.818 1.499 0.170 1.00 88.81 86 LEU A C 1
ATOM 673 O O . LEU A 1 86 ? 21.842 1.893 -0.388 1.00 88.81 86 LEU A O 1
ATOM 677 N N . PRO A 1 87 ? 20.380 0.233 -0.004 1.00 86.25 87 PRO A N 1
ATOM 678 C CA . PRO A 1 87 ? 21.091 -0.714 -0.860 1.00 86.25 87 PRO A CA 1
ATOM 679 C C . PRO A 1 87 ? 21.004 -0.346 -2.342 1.00 86.25 87 PRO A C 1
ATOM 681 O O . PRO A 1 87 ? 22.000 -0.488 -3.043 1.00 86.25 87 PRO A O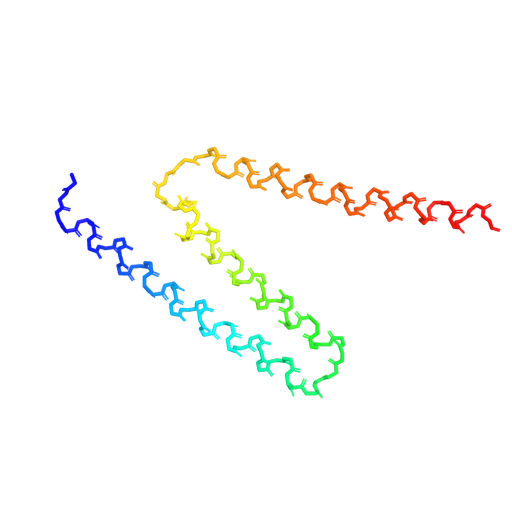 1
ATOM 684 N N . ILE A 1 88 ? 19.874 0.187 -2.822 1.00 88.31 88 ILE A N 1
ATOM 685 C CA . ILE A 1 88 ? 19.761 0.665 -4.211 1.00 88.31 88 ILE A CA 1
ATOM 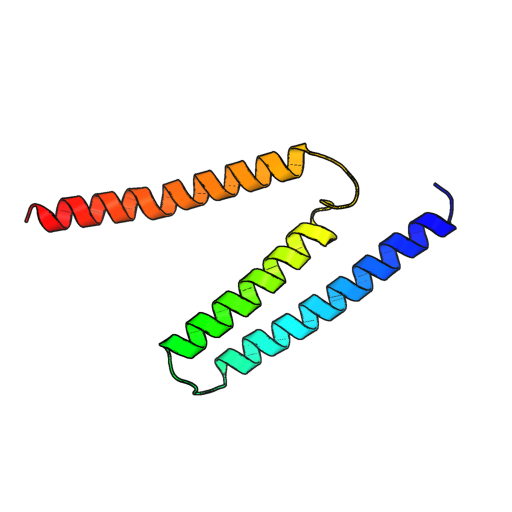686 C C . ILE A 1 88 ? 20.742 1.817 -4.460 1.00 88.31 88 ILE A C 1
ATOM 688 O O . ILE A 1 88 ? 21.477 1.801 -5.445 1.00 88.31 88 ILE A O 1
ATOM 692 N N . GLY A 1 89 ? 20.800 2.793 -3.551 1.00 85.25 89 GLY A N 1
ATOM 693 C CA . GLY A 1 89 ? 21.748 3.902 -3.622 1.00 85.25 89 GLY A CA 1
ATOM 694 C C . GLY A 1 89 ? 23.202 3.434 -3.548 1.00 85.25 89 GLY A C 1
ATOM 695 O O . GLY A 1 89 ? 24.030 3.902 -4.326 1.00 85.25 89 GLY A O 1
ATOM 696 N N . ALA A 1 90 ? 23.508 2.469 -2.678 1.00 84.75 90 ALA A N 1
ATOM 697 C CA . ALA A 1 90 ? 24.839 1.878 -2.574 1.00 84.75 90 ALA A CA 1
ATOM 698 C C . ALA A 1 90 ? 25.239 1.121 -3.851 1.00 84.75 90 ALA A C 1
ATOM 700 O O . ALA A 1 90 ? 26.353 1.296 -4.339 1.00 84.75 90 ALA A O 1
ATOM 701 N N . MET A 1 91 ? 24.330 0.336 -4.438 1.00 84.25 91 MET A N 1
ATOM 702 C CA . MET A 1 91 ? 24.586 -0.372 -5.695 1.00 84.25 91 MET A CA 1
ATOM 703 C C . MET A 1 91 ? 24.748 0.585 -6.879 1.00 84.25 91 MET A C 1
ATOM 705 O O . MET A 1 91 ? 25.659 0.404 -7.682 1.00 84.25 91 MET A O 1
ATOM 709 N N . LEU A 1 92 ? 23.938 1.644 -6.964 1.00 82.31 92 LEU A N 1
ATOM 710 C CA . LEU A 1 92 ? 24.096 2.692 -7.978 1.00 82.31 92 LEU A CA 1
ATOM 711 C C . LEU A 1 92 ? 25.410 3.466 -7.814 1.00 82.31 92 LEU A C 1
ATOM 713 O O . LEU A 1 92 ? 26.051 3.804 -8.807 1.00 82.31 92 LEU A O 1
ATOM 717 N N . ALA A 1 93 ? 25.833 3.733 -6.576 1.00 81.06 93 ALA A N 1
ATOM 718 C CA . ALA A 1 93 ? 27.114 4.374 -6.299 1.00 81.06 93 ALA A CA 1
ATOM 719 C C . ALA A 1 93 ? 28.295 3.482 -6.707 1.00 81.06 93 ALA A C 1
ATOM 721 O O . ALA A 1 93 ? 29.248 3.981 -7.294 1.00 81.06 93 ALA A O 1
ATOM 722 N N . GLN A 1 94 ? 28.218 2.169 -6.466 1.00 73.19 94 GLN A N 1
ATOM 723 C CA . GLN A 1 94 ? 29.241 1.214 -6.906 1.00 73.19 94 GLN A CA 1
ATOM 724 C C . GLN A 1 94 ? 29.280 1.050 -8.431 1.00 73.19 94 GLN A C 1
ATOM 726 O O . GLN A 1 94 ? 30.363 1.039 -9.009 1.00 73.19 94 GLN A O 1
ATOM 731 N N . ALA A 1 95 ? 28.122 0.997 -9.094 1.00 69.62 95 ALA A N 1
ATOM 732 C CA . ALA A 1 95 ? 28.029 0.895 -10.552 1.00 69.62 95 ALA A CA 1
ATOM 733 C C . ALA A 1 95 ? 28.526 2.150 -11.292 1.00 69.62 95 ALA A C 1
ATOM 735 O O . ALA A 1 95 ? 28.863 2.067 -12.463 1.00 69.62 95 ALA A O 1
ATOM 736 N N . ARG A 1 96 ? 28.568 3.313 -10.626 1.00 68.31 96 ARG A N 1
ATOM 737 C CA . ARG A 1 96 ? 29.104 4.568 -11.183 1.00 68.31 96 ARG A CA 1
ATOM 738 C C . ARG A 1 96 ? 30.630 4.687 -11.066 1.00 68.31 96 ARG A C 1
ATOM 740 O O . ARG A 1 96 ? 31.206 5.601 -11.648 1.00 68.31 96 ARG A O 1
ATOM 747 N N . VAL A 1 97 ? 31.261 3.830 -10.260 1.00 63.84 97 VAL A N 1
ATOM 748 C CA . VAL A 1 97 ? 32.707 3.847 -9.968 1.00 63.84 97 VAL A CA 1
ATOM 749 C C . VAL A 1 97 ? 33.484 2.823 -10.821 1.00 63.84 97 VAL A C 1
ATOM 751 O O . VAL A 1 97 ? 34.711 2.881 -10.852 1.00 63.84 97 VAL A O 1
ATOM 754 N N . TYR A 1 98 ? 32.789 1.939 -11.547 1.00 51.94 98 TYR A N 1
ATOM 755 C CA . TYR A 1 98 ? 33.330 1.092 -12.624 1.00 51.94 98 TYR A CA 1
ATOM 756 C C . TYR A 1 98 ? 33.049 1.714 -13.995 1.00 51.94 98 TYR A C 1
ATOM 758 O O . TYR A 1 98 ? 33.903 1.542 -14.892 1.00 51.94 98 TYR A O 1
#

pLDDT: mean 77.56, std 11.8, range [48.03, 91.69]

Radius of gyration: 19.29 Å; chains: 1; bounding box: 59×17×48 Å